Protein AF-A0AAD4DY51-F1 (afdb_monomer_lite)

pLDDT: mean 89.0, std 5.24, range [71.44, 96.88]

Radius of gyration: 13.34 Å; chains: 1; bounding box: 26×33×32 Å

Secondary structure (DSSP, 8-state):
--TTT-PPPTTSTT-TTT--SSTTS--TTT---TTT----------SS----

Organism: NCBI:txid1912939

InterPro domains:
  IPR007080 RNA polymerase Rpb1, domain 1 [PF04997] (1-52)
  IPR044893 RNA polymerase Rpb1, clamp domain superfamily [G3DSA:4.10.860.120] (1-52)
  IPR045867 DNA-directed RNA polymerase, subunit beta-prime [PTHR19376] (5-52)

Sequence (52 aa):
MDETTHKPKMGGLMDPRMGTLDSNVKCQTCGEGMSECPGHFGHIELARPVFH

Foldseek 3Di:
DPPPPPDDDPVDPQHLCQHDPDQVRARPPPRHGRVPDPGHDDDDDDPDDDDD

Structure (mmCIF, N/CA/C/O backbone):
data_AF-A0AAD4DY51-F1
#
_entry.id   AF-A0AAD4DY51-F1
#
loop_
_atom_site.group_PDB
_atom_site.id
_atom_site.type_symbol
_atom_site.label_atom_id
_atom_site.label_alt_id
_atom_site.label_comp_id
_atom_site.label_asym_id
_atom_site.label_entity_id
_atom_site.label_seq_id
_atom_site.pdbx_PDB_ins_code
_atom_site.Cartn_x
_atom_site.Cartn_y
_atom_site.Cartn_z
_atom_site.occupancy
_atom_site.B_iso_or_equiv
_atom_site.auth_seq_id
_atom_site.auth_comp_id
_atom_site.auth_asym_id
_atom_site.auth_atom_id
_atom_site.pdbx_PDB_model_num
ATOM 1 N N . MET A 1 1 ? 4.813 -10.219 5.561 1.00 71.44 1 MET A N 1
ATOM 2 C CA . MET A 1 1 ? 5.137 -11.195 4.503 1.00 71.44 1 MET A CA 1
ATOM 3 C C . MET A 1 1 ? 4.381 -12.462 4.830 1.00 71.44 1 MET A C 1
ATOM 5 O O . MET A 1 1 ? 3.944 -12.609 5.964 1.00 71.44 1 MET A O 1
ATOM 9 N N . ASP A 1 2 ? 4.141 -13.318 3.850 1.00 77.62 2 ASP A N 1
ATOM 10 C CA . ASP A 1 2 ? 3.700 -14.674 4.147 1.00 77.62 2 ASP A CA 1
ATOM 11 C C . ASP A 1 2 ? 4.877 -15.454 4.751 1.00 77.62 2 ASP A C 1
ATOM 13 O O . ASP A 1 2 ? 5.936 -15.532 4.134 1.00 77.62 2 ASP A O 1
ATOM 17 N N . GLU A 1 3 ? 4.708 -15.993 5.957 1.00 75.94 3 GLU A N 1
ATOM 18 C CA . GLU A 1 3 ? 5.789 -16.639 6.723 1.00 75.94 3 GLU A CA 1
ATOM 19 C C . GLU A 1 3 ? 6.350 -17.885 6.018 1.00 75.94 3 GLU A C 1
ATOM 21 O O . GLU A 1 3 ? 7.493 -18.275 6.241 1.00 75.94 3 GLU A O 1
ATOM 26 N N . THR A 1 4 ? 5.565 -18.508 5.132 1.00 81.75 4 THR A N 1
ATOM 27 C CA . THR A 1 4 ? 5.970 -19.731 4.426 1.00 81.75 4 THR A CA 1
ATOM 28 C C . THR A 1 4 ? 6.595 -19.454 3.065 1.00 81.75 4 THR A C 1
ATOM 30 O O . THR A 1 4 ? 7.563 -20.104 2.678 1.00 81.75 4 THR A O 1
ATOM 33 N N . THR A 1 5 ? 6.078 -18.468 2.335 1.00 81.62 5 THR A N 1
ATOM 34 C CA . THR A 1 5 ? 6.506 -18.177 0.957 1.00 81.62 5 THR A CA 1
ATOM 35 C C . THR A 1 5 ? 7.381 -16.934 0.842 1.00 81.62 5 THR A C 1
ATOM 37 O O . THR A 1 5 ? 7.888 -16.661 -0.244 1.00 81.62 5 THR A O 1
ATOM 40 N N . HIS A 1 6 ? 7.549 -16.172 1.930 1.00 79.94 6 HIS A N 1
ATOM 41 C CA . HIS A 1 6 ? 8.245 -14.879 1.975 1.00 79.94 6 HIS A CA 1
ATOM 42 C C . HIS A 1 6 ? 7.720 -13.865 0.945 1.00 79.94 6 HIS A C 1
ATOM 44 O O . HIS A 1 6 ? 8.371 -12.868 0.636 1.00 79.94 6 HIS A O 1
ATOM 50 N N . LYS A 1 7 ? 6.510 -14.089 0.417 1.00 84.00 7 LYS A N 1
ATOM 51 C CA . LYS A 1 7 ? 5.887 -13.200 -0.558 1.00 84.00 7 LYS A CA 1
ATOM 52 C C . LYS A 1 7 ? 5.174 -12.043 0.140 1.00 84.00 7 LYS A C 1
ATOM 54 O O . LYS A 1 7 ? 4.678 -12.198 1.266 1.00 84.00 7 LYS A O 1
ATOM 59 N N . PRO A 1 8 ? 5.088 -10.872 -0.509 1.00 85.44 8 PRO A N 1
ATOM 60 C CA . PRO A 1 8 ? 4.262 -9.792 -0.006 1.00 85.44 8 PRO A CA 1
ATOM 61 C C . PRO A 1 8 ? 2.791 -10.225 0.026 1.00 85.44 8 PRO A C 1
ATOM 63 O O . PRO A 1 8 ? 2.285 -10.839 -0.913 1.00 85.44 8 PRO A O 1
ATOM 66 N N . LYS A 1 9 ? 2.111 -9.942 1.140 1.00 85.44 9 LYS A N 1
ATOM 67 C CA . LYS A 1 9 ? 0.709 -10.319 1.344 1.00 85.44 9 LYS A CA 1
ATOM 68 C C . LYS A 1 9 ? -0.192 -9.192 0.847 1.00 85.44 9 LYS A C 1
ATOM 70 O O . LYS A 1 9 ? -0.013 -8.049 1.264 1.00 85.44 9 LYS A O 1
ATOM 75 N N . MET A 1 10 ? -1.182 -9.530 0.022 1.00 85.88 10 MET A N 1
ATOM 76 C CA . MET A 1 10 ? -2.227 -8.586 -0.390 1.00 85.88 10 MET A CA 1
ATOM 77 C C . MET A 1 10 ? -2.991 -8.076 0.839 1.00 85.88 10 MET A C 1
ATOM 79 O O . MET A 1 10 ? -3.378 -8.865 1.704 1.00 85.88 10 MET A O 1
ATOM 83 N N . GLY A 1 11 ? -3.177 -6.760 0.931 1.00 86.75 11 GLY A N 1
ATOM 84 C CA . GLY A 1 11 ? -3.761 -6.071 2.086 1.00 86.75 11 GLY A CA 1
ATOM 85 C C . GLY A 1 11 ? -2.832 -5.956 3.300 1.00 86.75 11 GLY A C 1
ATOM 86 O O . GLY A 1 11 ? -3.273 -5.526 4.361 1.00 86.75 11 GLY A O 1
ATOM 87 N N . GLY A 1 12 ? -1.569 -6.374 3.185 1.00 88.75 12 GLY A N 1
ATOM 88 C CA . GLY A 1 12 ? -0.557 -6.198 4.224 1.00 88.75 12 GLY A CA 1
ATOM 89 C C . GLY A 1 12 ? 0.256 -4.915 4.045 1.00 88.75 12 GLY A C 1
ATOM 90 O O . GLY A 1 12 ? 0.110 -4.191 3.071 1.00 88.75 12 GLY A O 1
ATOM 91 N N . LEU A 1 13 ? 1.192 -4.673 4.964 1.00 87.75 13 LEU A N 1
ATOM 92 C CA . LEU A 1 13 ? 2.064 -3.491 4.924 1.00 87.75 13 LEU A CA 1
ATOM 93 C C . LEU A 1 13 ? 2.955 -3.420 3.667 1.00 87.75 13 LEU A C 1
ATOM 95 O O . LEU A 1 13 ? 3.309 -2.339 3.221 1.00 87.75 13 LEU A O 1
ATOM 99 N N . MET A 1 14 ? 3.312 -4.575 3.100 1.00 88.00 14 MET A N 1
ATOM 100 C CA . MET A 1 14 ? 4.117 -4.688 1.875 1.00 88.00 14 MET A CA 1
ATOM 101 C C . MET A 1 14 ? 3.246 -4.968 0.643 1.00 88.00 14 MET A C 1
ATOM 103 O O . MET A 1 14 ? 3.665 -5.687 -0.257 1.00 88.00 14 MET A O 1
ATOM 107 N N . ASP A 1 15 ? 2.002 -4.493 0.615 1.00 90.44 15 ASP A N 1
ATOM 108 C CA . ASP A 1 15 ? 1.130 -4.701 -0.542 1.00 90.44 15 ASP A CA 1
ATOM 109 C C . ASP A 1 15 ? 1.768 -4.094 -1.816 1.00 90.44 15 ASP A C 1
ATOM 111 O O . ASP A 1 15 ? 2.072 -2.898 -1.819 1.00 90.44 15 ASP A O 1
ATOM 115 N N . PRO A 1 16 ? 1.937 -4.860 -2.916 1.00 89.25 16 PRO A N 1
ATOM 116 C CA . PRO A 1 16 ? 2.517 -4.362 -4.171 1.00 89.25 16 PRO A CA 1
ATOM 117 C C . PRO A 1 16 ? 1.776 -3.170 -4.801 1.00 89.25 16 PRO A C 1
ATOM 119 O O . PRO A 1 16 ? 2.310 -2.494 -5.686 1.00 89.25 16 PRO A O 1
ATOM 122 N N . ARG A 1 17 ? 0.535 -2.903 -4.379 1.00 91.00 17 ARG A N 1
ATOM 123 C CA . ARG A 1 17 ? -0.246 -1.723 -4.782 1.00 91.00 17 ARG A CA 1
ATOM 124 C C . ARG A 1 17 ? 0.201 -0.447 -4.067 1.00 91.00 17 ARG A C 1
ATOM 126 O O . ARG A 1 17 ? -0.023 0.641 -4.589 1.00 91.00 17 ARG A O 1
ATOM 133 N N . MET A 1 18 ? 0.835 -0.560 -2.901 1.00 92.12 18 MET A N 1
ATOM 134 C CA . MET A 1 18 ? 1.368 0.582 -2.147 1.00 92.12 18 MET A CA 1
ATOM 135 C C . MET A 1 18 ? 2.770 1.003 -2.609 1.00 92.12 18 MET A C 1
ATOM 137 O O . MET A 1 18 ? 3.257 2.067 -2.237 1.00 92.12 18 MET A O 1
ATOM 141 N N . GLY A 1 19 ? 3.410 0.189 -3.444 1.00 91.19 19 GLY A N 1
ATOM 142 C CA . GLY A 1 19 ? 4.755 0.413 -3.957 1.00 91.19 19 GLY A CA 1
ATOM 143 C C . GLY A 1 19 ? 5.530 -0.896 -4.025 1.00 91.19 19 GLY A C 1
ATOM 144 O O . GLY A 1 19 ? 5.038 -1.952 -3.629 1.00 91.19 19 GLY A O 1
ATOM 145 N N . THR A 1 20 ? 6.751 -0.828 -4.541 1.00 88.25 20 THR A N 1
ATOM 146 C CA . THR A 1 20 ? 7.655 -1.978 -4.638 1.00 88.25 20 THR A CA 1
ATOM 147 C C . THR A 1 20 ? 9.031 -1.607 -4.098 1.00 88.25 20 THR A C 1
ATOM 149 O O . THR A 1 20 ? 9.544 -0.527 -4.379 1.00 88.25 20 THR A O 1
ATOM 152 N N . LEU A 1 21 ? 9.618 -2.508 -3.312 1.00 84.75 21 LEU A N 1
ATOM 153 C CA . LEU A 1 21 ? 11.001 -2.409 -2.831 1.00 84.75 21 LEU A CA 1
ATOM 154 C C . LEU A 1 21 ? 11.945 -3.336 -3.608 1.00 84.75 21 LEU A C 1
ATOM 156 O O . LEU A 1 21 ? 13.152 -3.299 -3.398 1.00 84.75 21 LEU A O 1
ATOM 160 N N . ASP A 1 22 ? 11.400 -4.186 -4.479 1.00 84.56 22 ASP A N 1
ATOM 161 C CA . ASP A 1 22 ? 12.176 -5.110 -5.296 1.00 84.56 22 ASP A CA 1
ATOM 162 C C . ASP A 1 22 ? 12.258 -4.566 -6.723 1.00 84.56 22 ASP A C 1
ATOM 164 O O . ASP A 1 22 ? 11.240 -4.299 -7.362 1.00 84.56 22 ASP A O 1
ATOM 168 N N . SER A 1 23 ? 13.479 -4.436 -7.239 1.00 84.56 23 SER A N 1
ATOM 169 C CA . SER A 1 23 ? 13.751 -4.038 -8.625 1.00 84.56 23 SER A CA 1
ATOM 170 C C . SER A 1 23 ? 13.107 -4.954 -9.677 1.00 84.56 23 SER A C 1
ATOM 172 O O . SER A 1 23 ? 12.854 -4.514 -10.798 1.00 84.56 23 SER A O 1
ATOM 174 N N . ASN A 1 24 ? 12.817 -6.210 -9.325 1.00 85.94 24 ASN A N 1
ATOM 175 C CA . ASN A 1 24 ? 12.213 -7.194 -10.225 1.00 85.94 24 ASN A CA 1
ATOM 176 C C . ASN A 1 24 ? 10.680 -7.155 -10.221 1.00 85.94 24 ASN A C 1
ATOM 178 O O . ASN A 1 24 ? 10.041 -7.808 -11.049 1.00 85.94 24 ASN A O 1
ATOM 182 N N . VAL A 1 25 ? 10.075 -6.417 -9.291 1.00 86.00 25 VAL A N 1
ATOM 183 C CA . VAL A 1 25 ? 8.624 -6.334 -9.132 1.00 86.00 25 VAL A CA 1
ATOM 184 C C . VAL A 1 25 ? 8.184 -4.916 -9.448 1.00 86.00 25 VAL A C 1
ATOM 186 O O . VAL A 1 25 ? 8.715 -3.954 -8.905 1.00 86.00 25 VAL A O 1
ATOM 189 N N . LYS A 1 26 ? 7.187 -4.781 -10.321 1.00 90.94 26 LYS A N 1
ATOM 190 C CA . LYS A 1 26 ? 6.563 -3.492 -10.634 1.00 90.94 26 LYS A CA 1
ATOM 191 C C . LYS A 1 26 ? 5.416 -3.211 -9.674 1.00 90.94 26 LYS A C 1
ATOM 193 O O . LYS A 1 26 ? 4.710 -4.135 -9.260 1.00 90.94 26 LYS A O 1
ATOM 198 N N . CYS A 1 27 ? 5.214 -1.940 -9.345 1.00 92.12 27 CYS A N 1
ATOM 199 C CA . CYS A 1 27 ? 4.057 -1.527 -8.566 1.00 92.12 27 CYS A CA 1
ATOM 200 C C . CYS A 1 27 ? 2.765 -1.878 -9.318 1.00 92.12 27 CYS A C 1
ATOM 202 O O . CYS A 1 27 ? 2.631 -1.591 -10.506 1.00 92.12 27 CYS A O 1
ATOM 204 N N . GLN A 1 28 ? 1.793 -2.469 -8.626 1.00 90.69 28 GLN A N 1
ATOM 205 C CA . GLN A 1 28 ? 0.518 -2.858 -9.241 1.00 90.69 28 GLN A CA 1
ATOM 206 C C . GLN A 1 28 ? -0.441 -1.680 -9.474 1.00 90.69 28 GLN A C 1
ATOM 208 O O . GLN A 1 28 ? -1.450 -1.856 -10.151 1.00 90.69 28 GLN A O 1
ATOM 213 N N . THR A 1 29 ? -0.142 -0.497 -8.927 1.00 92.69 29 THR A N 1
ATOM 214 C CA . THR A 1 29 ? -0.982 0.702 -9.070 1.00 92.69 29 THR A CA 1
ATOM 215 C C . THR A 1 29 ? -0.506 1.592 -10.214 1.00 92.69 29 THR A C 1
ATOM 217 O O . THR A 1 29 ? -1.292 1.896 -11.104 1.00 92.69 29 THR A O 1
ATOM 220 N N . CYS A 1 30 ? 0.769 1.996 -10.224 1.00 92.62 30 CYS A N 1
ATOM 221 C CA . CYS A 1 30 ? 1.317 2.841 -11.292 1.00 92.62 30 CYS A CA 1
ATOM 222 C C . CYS A 1 30 ? 2.071 2.076 -12.389 1.00 92.62 30 CYS A C 1
ATOM 224 O O . CYS A 1 30 ? 2.360 2.660 -13.424 1.00 92.62 30 CYS A O 1
ATOM 226 N N . GLY A 1 31 ? 2.404 0.794 -12.199 1.00 91.00 31 GLY A N 1
ATOM 227 C CA . GLY A 1 31 ? 3.180 0.014 -13.174 1.00 91.00 31 GLY A CA 1
ATOM 228 C C . GLY A 1 31 ? 4.680 0.327 -13.200 1.00 91.00 31 GLY A C 1
ATOM 229 O O . GLY A 1 31 ? 5.426 -0.332 -13.929 1.00 91.00 31 GLY A O 1
ATOM 230 N N . GLU A 1 32 ? 5.128 1.284 -12.390 1.00 91.62 32 GLU A N 1
ATOM 231 C CA . GLU A 1 32 ? 6.520 1.714 -12.328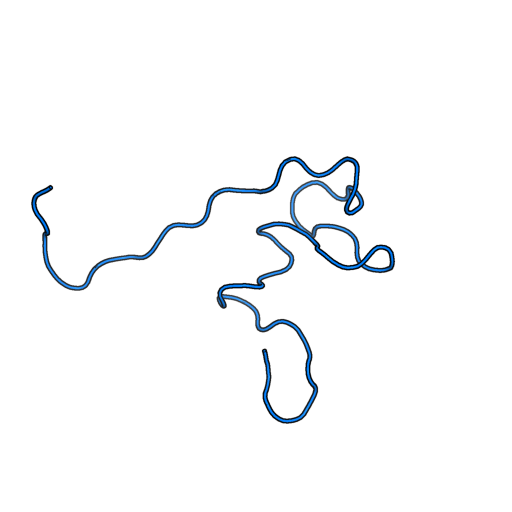 1.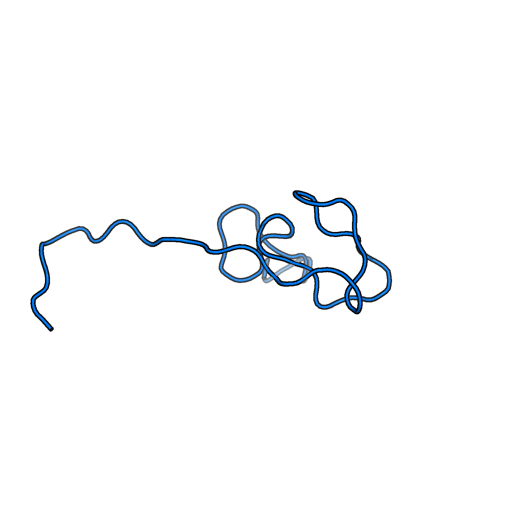00 91.62 32 GLU A CA 1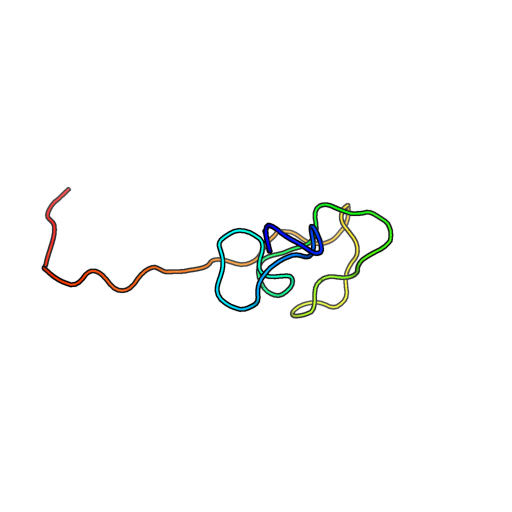
ATOM 232 C C . GLU A 1 32 ? 7.381 0.813 -11.430 1.00 91.62 32 GLU A C 1
ATOM 234 O O . GLU A 1 32 ? 6.884 0.075 -10.569 1.00 91.62 32 GLU A O 1
ATOM 239 N N . GLY A 1 33 ? 8.695 0.855 -11.659 1.00 89.88 33 GLY A N 1
ATOM 240 C CA . GLY A 1 33 ? 9.690 0.160 -10.838 1.00 89.88 33 GLY A CA 1
ATOM 241 C C . GLY A 1 33 ? 10.010 0.894 -9.530 1.00 89.88 33 GLY A C 1
ATOM 242 O O . GLY A 1 33 ? 9.486 1.971 -9.261 1.00 89.88 33 GLY A O 1
ATOM 243 N N . MET A 1 34 ? 10.917 0.325 -8.730 1.00 89.31 34 MET A N 1
ATOM 244 C CA . MET A 1 34 ? 11.325 0.868 -7.423 1.00 89.31 34 MET A CA 1
ATOM 245 C C . MET A 1 34 ? 11.820 2.326 -7.482 1.00 89.31 34 MET A C 1
ATOM 247 O O . MET A 1 34 ? 11.535 3.095 -6.573 1.00 89.31 34 MET A O 1
ATOM 251 N N . SER A 1 35 ? 12.566 2.707 -8.522 1.00 90.75 35 SER A N 1
ATOM 252 C CA . SER A 1 35 ? 13.160 4.049 -8.630 1.00 90.75 35 SER A CA 1
ATOM 253 C C . SER A 1 35 ? 12.166 5.134 -9.048 1.00 90.75 35 SER A C 1
ATOM 255 O O . SER A 1 35 ? 12.325 6.281 -8.650 1.00 90.75 35 SER A O 1
ATOM 257 N N . GLU A 1 36 ? 11.153 4.768 -9.833 1.00 92.38 36 GLU A N 1
ATOM 258 C CA . GLU A 1 36 ? 10.209 5.711 -10.448 1.00 92.38 36 GLU A CA 1
ATOM 259 C C . GLU A 1 36 ? 8.869 5.767 -9.696 1.00 92.38 36 GLU A C 1
ATOM 261 O O . GLU A 1 36 ? 8.127 6.743 -9.792 1.00 9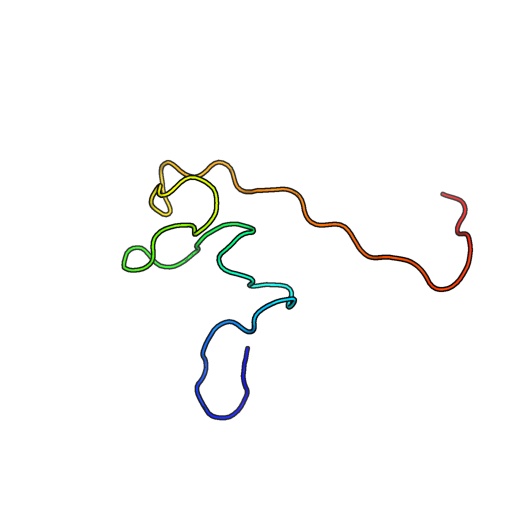2.38 36 GLU A O 1
ATOM 266 N N . CYS A 1 37 ? 8.534 4.729 -8.922 1.00 92.12 37 CYS A N 1
ATOM 267 C CA . CYS A 1 37 ? 7.319 4.705 -8.119 1.00 92.12 37 CYS A CA 1
ATOM 268 C C . CYS A 1 37 ? 7.465 5.642 -6.902 1.00 92.12 37 CYS A C 1
ATOM 270 O O . CYS A 1 37 ? 8.295 5.377 -6.032 1.00 92.12 37 CYS A O 1
ATOM 272 N N . PRO A 1 38 ? 6.621 6.682 -6.755 1.00 92.00 38 PRO A N 1
ATOM 273 C CA . PRO A 1 38 ? 6.674 7.585 -5.601 1.00 92.00 38 PRO A CA 1
ATOM 274 C C . PRO A 1 38 ? 6.144 6.950 -4.300 1.00 92.00 38 PRO A C 1
ATOM 276 O O . PRO A 1 38 ? 6.194 7.575 -3.243 1.00 92.00 38 PRO A O 1
ATOM 279 N N . GLY A 1 39 ? 5.610 5.726 -4.373 1.00 91.75 39 GLY A N 1
ATOM 280 C CA . GLY A 1 39 ? 4.828 5.102 -3.311 1.00 91.75 39 GLY A CA 1
ATOM 281 C C . GLY A 1 39 ? 3.377 5.590 -3.306 1.00 91.75 39 GLY A C 1
ATOM 282 O O . GLY A 1 39 ? 3.064 6.716 -3.695 1.00 91.75 39 GLY A O 1
ATOM 283 N N . HIS A 1 40 ? 2.465 4.723 -2.875 1.00 92.38 40 HIS A N 1
ATOM 284 C CA . HIS A 1 40 ? 1.040 5.026 -2.792 1.00 92.38 40 HIS A CA 1
ATOM 285 C C . HIS A 1 40 ? 0.568 4.938 -1.347 1.00 92.38 4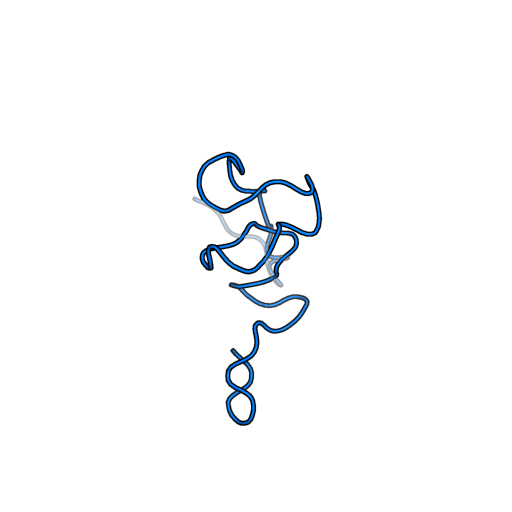0 HIS A C 1
ATOM 287 O O . HIS A 1 40 ? 0.874 3.986 -0.626 1.00 92.38 40 HIS A O 1
ATOM 293 N N . PHE A 1 41 ? -0.204 5.938 -0.928 1.00 93.06 41 PHE A N 1
ATOM 294 C CA . PHE A 1 41 ? -0.736 5.989 0.424 1.00 93.06 41 PHE A CA 1
ATOM 295 C C . PHE A 1 41 ? -1.685 4.820 0.688 1.00 93.06 41 PHE A C 1
ATOM 297 O O . PHE A 1 41 ? -2.615 4.556 -0.074 1.00 93.06 41 PHE A O 1
ATOM 304 N N . GLY A 1 42 ? -1.450 4.152 1.812 1.00 90.88 42 GLY A N 1
ATOM 305 C CA . GLY A 1 42 ? -2.418 3.266 2.437 1.00 90.88 42 GLY A CA 1
ATOM 306 C C . GLY A 1 42 ? -3.170 3.999 3.539 1.00 90.88 42 GLY A C 1
ATOM 307 O O . GLY A 1 42 ? -2.795 5.093 3.961 1.00 90.88 42 GLY A O 1
ATOM 308 N N . HIS A 1 43 ? -4.217 3.365 4.037 1.00 92.94 43 HIS A N 1
ATOM 309 C CA . HIS A 1 43 ? -4.891 3.783 5.256 1.00 92.94 43 HIS A CA 1
ATOM 310 C C . HIS A 1 43 ? -5.178 2.549 6.106 1.00 92.94 43 HIS A C 1
ATOM 312 O O . HIS A 1 43 ? -5.201 1.424 5.605 1.00 92.94 43 HIS A O 1
ATOM 318 N N . ILE A 1 44 ? -5.381 2.772 7.399 1.00 93.50 44 ILE A N 1
ATOM 319 C CA . ILE A 1 44 ? -5.844 1.746 8.325 1.00 93.50 44 ILE A CA 1
ATOM 320 C C . ILE A 1 44 ? -7.166 2.246 8.885 1.00 93.50 44 ILE A C 1
ATOM 322 O O . ILE A 1 44 ? -7.238 3.348 9.429 1.00 93.50 44 ILE A O 1
ATOM 326 N N . GLU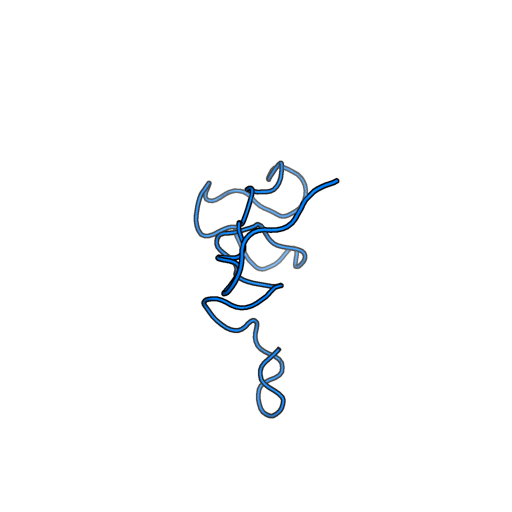 A 1 45 ? -8.209 1.438 8.748 1.00 93.56 45 GLU A N 1
ATOM 327 C CA . GLU A 1 45 ? -9.475 1.698 9.417 1.00 93.56 45 GLU A CA 1
ATOM 328 C C . GLU A 1 45 ? -9.324 1.368 10.902 1.00 93.56 45 GLU A C 1
ATOM 330 O O . GLU A 1 45 ? -9.108 0.220 11.298 1.00 93.56 45 GLU A O 1
ATOM 335 N N . LEU A 1 46 ? -9.388 2.401 11.740 1.00 95.50 46 LEU A N 1
ATOM 336 C CA . LEU A 1 46 ? -9.308 2.233 13.183 1.00 95.50 46 LEU A CA 1
ATOM 337 C C . LEU A 1 46 ? -10.657 1.752 13.716 1.00 95.50 46 LEU A C 1
ATOM 339 O O . LEU A 1 46 ? -11.701 2.323 13.414 1.00 95.50 46 LEU A O 1
ATOM 343 N N . ALA A 1 47 ? -10.633 0.747 14.591 1.00 96.69 47 ALA A N 1
ATOM 344 C CA . ALA A 1 47 ? -11.848 0.231 15.226 1.00 96.69 47 ALA A CA 1
ATOM 345 C C . ALA A 1 47 ? -12.532 1.251 16.160 1.00 96.69 47 ALA A C 1
ATOM 347 O O . ALA A 1 47 ? -13.683 1.062 16.553 1.00 96.69 47 ALA A O 1
ATOM 348 N N . ARG A 1 48 ? -11.811 2.301 16.575 1.00 96.88 48 ARG A N 1
ATOM 349 C CA . ARG A 1 48 ? -12.279 3.359 17.480 1.00 96.88 48 ARG A CA 1
ATOM 350 C C . ARG A 1 48 ? -11.681 4.709 17.067 1.00 96.88 48 ARG A C 1
ATOM 352 O O . ARG A 1 48 ? -10.568 4.719 16.541 1.00 96.88 48 ARG A O 1
ATOM 359 N N . PRO A 1 49 ? -12.375 5.832 17.324 1.00 95.31 49 PRO A N 1
ATOM 360 C CA . PRO A 1 49 ? -11.836 7.161 17.055 1.00 95.31 49 PRO A CA 1
ATOM 361 C C . PRO A 1 49 ? -10.616 7.447 17.940 1.00 95.31 49 PRO A C 1
ATOM 363 O O . PRO A 1 49 ? -10.586 7.068 19.112 1.00 95.31 49 PRO A O 1
ATOM 366 N N . VAL A 1 50 ? -9.623 8.127 17.369 1.00 95.88 50 VAL A N 1
ATOM 367 C CA . VAL A 1 50 ? -8.376 8.524 18.037 1.00 95.88 50 VAL A CA 1
ATOM 368 C C . VAL A 1 50 ? -8.182 10.028 17.858 1.00 95.88 50 VAL A C 1
ATOM 370 O O . VAL A 1 50 ? -8.481 10.568 16.794 1.00 95.88 50 VAL A O 1
ATOM 373 N N . PHE A 1 51 ? -7.690 10.692 18.903 1.00 94.75 51 PHE A N 1
ATOM 374 C CA . PHE A 1 51 ? -7.307 12.106 18.893 1.00 94.75 51 PHE A CA 1
ATOM 375 C C . PHE A 1 51 ? -5.775 12.208 18.853 1.00 94.75 51 PHE A C 1
ATOM 377 O O . PHE A 1 51 ? -5.105 11.366 19.453 1.00 94.75 51 PHE A O 1
ATOM 384 N N . HIS A 1 52 ? -5.243 13.196 18.128 1.00 88.56 52 HIS A N 1
ATOM 385 C CA . HIS A 1 52 ? -3.802 13.458 18.021 1.00 88.56 52 HIS A CA 1
ATOM 386 C C . HIS A 1 52 ? -3.273 14.195 19.258 1.00 88.56 52 HIS A C 1
ATOM 388 O O . HIS A 1 52 ? -4.012 15.055 19.786 1.00 88.56 52 HIS A O 1
#